Protein AF-W2L254-F1 (afdb_monomer)

InterPro domains:
  IPR059861 BZIP transcription factor, 1 C-terminal domain [PF27643] (78-134)

Structure (mmCIF, N/CA/C/O backbone):
data_AF-W2L254-F1
#
_entry.id   AF-W2L254-F1
#
loop_
_atom_site.group_PDB
_atom_site.id
_atom_site.type_symbol
_atom_site.label_atom_id
_atom_site.label_alt_id
_atom_site.label_comp_id
_atom_site.label_asym_id
_atom_site.label_entity_id
_atom_site.label_seq_id
_atom_site.pdbx_PDB_ins_code
_atom_site.Cartn_x
_atom_site.Cartn_y
_atom_site.Cartn_z
_atom_site.occupancy
_atom_site.B_iso_or_equiv
_atom_site.auth_seq_id
_atom_site.auth_comp_id
_atom_site.auth_asym_id
_atom_site.auth_atom_id
_atom_site.pdbx_PDB_model_num
ATOM 1 N N . MET A 1 1 ? 53.140 -20.163 -44.374 1.00 40.50 1 MET A N 1
ATOM 2 C CA . MET A 1 1 ? 52.565 -19.721 -45.664 1.00 40.50 1 MET A CA 1
ATOM 3 C C . MET A 1 1 ? 51.272 -18.976 -45.358 1.00 40.50 1 MET A C 1
ATOM 5 O O . MET A 1 1 ? 50.241 -19.612 -45.196 1.00 40.50 1 MET A O 1
ATOM 9 N N . SER A 1 2 ? 51.338 -17.6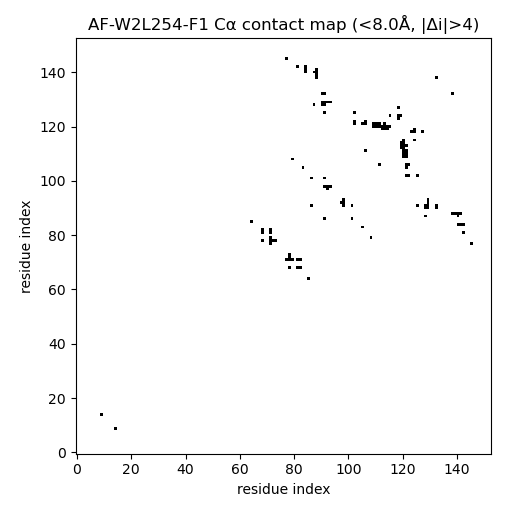56 -45.156 1.00 41.81 2 SER A N 1
ATOM 10 C CA . SER A 1 2 ? 50.147 -16.840 -44.872 1.00 41.81 2 SER A CA 1
ATOM 11 C C . SER A 1 2 ? 49.440 -16.499 -46.178 1.00 41.81 2 SER A C 1
ATOM 13 O O . SER A 1 2 ? 50.022 -15.830 -47.029 1.00 41.81 2 SER A O 1
ATOM 15 N N . GLN A 1 3 ? 48.205 -16.972 -46.344 1.00 43.88 3 GLN A N 1
ATOM 16 C CA . GLN A 1 3 ? 47.335 -16.572 -47.448 1.00 43.88 3 GLN A CA 1
ATOM 17 C C . GLN A 1 3 ? 46.950 -15.099 -47.268 1.00 43.88 3 GLN A C 1
ATOM 19 O O . GLN A 1 3 ? 46.304 -14.732 -46.287 1.00 43.88 3 GLN A O 1
ATOM 24 N N . GLN A 1 4 ? 47.380 -14.249 -48.200 1.00 45.53 4 GLN A N 1
ATOM 25 C CA . GLN A 1 4 ? 46.861 -12.889 -48.330 1.00 45.53 4 GLN A CA 1
ATOM 26 C C . GLN A 1 4 ? 45.387 -12.947 -48.766 1.00 45.53 4 GLN A C 1
ATOM 28 O O . GLN A 1 4 ? 45.035 -13.804 -49.579 1.00 45.53 4 GLN A O 1
ATOM 33 N N . PRO A 1 5 ? 44.521 -12.058 -48.251 1.00 51.56 5 PRO A N 1
ATOM 34 C CA . PRO A 1 5 ? 43.122 -12.020 -48.654 1.00 51.56 5 PRO A CA 1
ATOM 35 C C . PRO A 1 5 ? 43.015 -11.613 -50.133 1.00 51.56 5 PRO A C 1
ATOM 37 O O . PRO A 1 5 ? 43.617 -10.622 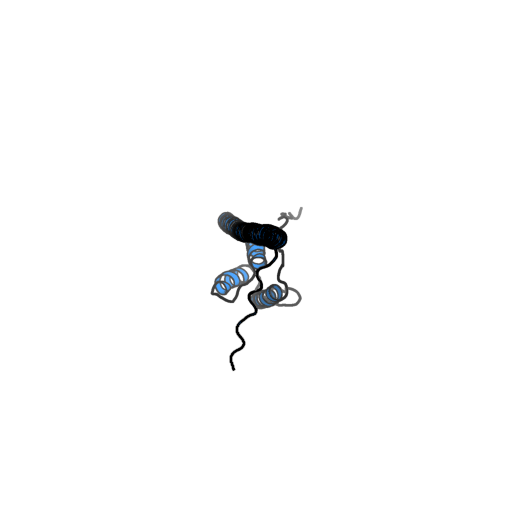-50.544 1.00 51.56 5 PRO A O 1
ATOM 40 N N . ASP A 1 6 ? 42.257 -12.387 -50.917 1.00 56.16 6 ASP A N 1
ATOM 41 C CA . ASP A 1 6 ? 41.958 -12.128 -52.333 1.00 56.16 6 ASP A CA 1
ATOM 42 C C . ASP A 1 6 ? 41.184 -10.804 -52.456 1.00 56.16 6 ASP A C 1
ATOM 44 O O . ASP A 1 6 ? 39.972 -10.732 -52.250 1.00 56.16 6 ASP A O 1
ATOM 48 N N . THR A 1 7 ? 41.909 -9.722 -52.731 1.00 54.69 7 THR A N 1
ATOM 49 C CA . THR A 1 7 ? 41.379 -8.372 -52.938 1.00 54.69 7 THR A CA 1
ATOM 50 C C . THR A 1 7 ? 40.989 -8.160 -54.400 1.00 54.69 7 THR A C 1
ATOM 52 O O . THR A 1 7 ? 41.455 -7.234 -55.065 1.00 54.69 7 THR A O 1
ATOM 55 N N . ARG A 1 8 ? 40.081 -8.989 -54.926 1.00 64.06 8 ARG A N 1
ATOM 56 C CA . ARG A 1 8 ? 39.374 -8.645 -56.168 1.00 64.06 8 ARG A CA 1
ATOM 57 C C . ARG A 1 8 ? 38.378 -7.528 -55.882 1.00 64.06 8 ARG A C 1
ATOM 59 O O . ARG A 1 8 ? 37.330 -7.756 -55.282 1.00 64.06 8 ARG A O 1
ATOM 66 N N . LYS A 1 9 ? 38.721 -6.310 -56.311 1.00 62.78 9 LYS A N 1
ATOM 67 C CA . LYS A 1 9 ? 37.780 -5.185 -56.370 1.00 62.78 9 LYS A CA 1
ATOM 68 C C . LYS A 1 9 ? 36.588 -5.582 -57.238 1.00 62.78 9 LYS A C 1
ATOM 70 O O . LYS A 1 9 ? 36.768 -6.179 -58.302 1.00 62.78 9 LYS A O 1
ATOM 75 N N . LEU A 1 10 ? 35.383 -5.305 -56.750 1.00 64.69 10 LEU A N 1
ATOM 76 C CA . LEU A 1 10 ? 34.160 -5.605 -57.486 1.00 64.69 10 LEU A CA 1
ATOM 77 C C . LEU A 1 10 ? 34.103 -4.687 -58.721 1.00 64.69 10 LEU A C 1
ATOM 79 O O . LEU A 1 10 ? 34.661 -3.587 -58.701 1.00 64.69 10 LEU A O 1
ATOM 83 N N . PRO A 1 11 ? 33.438 -5.098 -59.812 1.00 72.19 11 PRO A N 1
ATOM 84 C CA . PRO A 1 11 ? 33.173 -4.197 -60.925 1.00 72.19 11 PRO A CA 1
ATOM 85 C C . PRO A 1 11 ? 32.516 -2.912 -60.402 1.00 72.19 11 PRO A C 1
ATOM 87 O O . PRO A 1 11 ? 31.621 -2.972 -59.560 1.00 72.19 11 PRO A O 1
ATOM 90 N N . PHE A 1 12 ? 32.932 -1.750 -60.911 1.00 71.06 12 PHE A N 1
ATOM 91 C CA . PHE A 1 12 ? 32.471 -0.429 -60.452 1.00 71.06 12 PHE A CA 1
ATOM 92 C C . PHE A 1 12 ? 30.936 -0.306 -60.241 1.00 71.06 12 PHE A C 1
ATOM 94 O O . PHE A 1 12 ? 30.519 0.276 -59.237 1.00 71.06 12 PHE A O 1
ATOM 101 N N . PRO A 1 13 ? 30.061 -0.897 -61.088 1.00 79.44 13 PRO A N 1
ATOM 102 C CA . PRO A 1 13 ? 28.611 -0.881 -60.860 1.00 79.44 13 PRO A CA 1
ATOM 103 C C . PRO A 1 13 ? 28.146 -1.671 -59.623 1.00 79.44 13 PRO A C 1
ATOM 105 O O . PRO A 1 13 ? 27.159 -1.297 -58.984 1.00 79.44 13 PRO A O 1
ATOM 108 N N . ASP A 1 14 ? 28.836 -2.756 -59.276 1.00 82.06 14 ASP A N 1
ATOM 109 C CA . ASP A 1 14 ? 28.483 -3.629 -58.154 1.00 82.06 14 ASP A CA 1
ATOM 110 C C . ASP A 1 14 ? 28.996 -3.072 -56.821 1.00 82.06 14 ASP A C 1
ATOM 112 O O . ASP A 1 14 ? 28.304 -3.185 -55.807 1.00 82.06 14 ASP A O 1
ATOM 116 N N . GLU A 1 15 ? 30.134 -2.369 -56.826 1.00 82.19 15 GLU A N 1
ATOM 117 C CA . GLU A 1 15 ? 30.610 -1.591 -55.670 1.00 82.19 15 GLU A CA 1
ATOM 118 C C . GLU A 1 15 ? 29.615 -0.489 -55.283 1.00 82.19 15 GLU A C 1
ATOM 120 O O . GLU A 1 15 ? 29.293 -0.318 -54.104 1.00 82.19 15 GLU A O 1
ATOM 125 N N . ILE A 1 16 ? 29.057 0.222 -56.269 1.00 84.31 16 ILE A N 1
ATOM 126 C CA . ILE A 1 16 ? 28.046 1.261 -56.031 1.00 84.31 16 ILE A CA 1
ATOM 127 C C . ILE A 1 16 ? 26.783 0.654 -55.405 1.00 84.31 16 ILE A C 1
ATOM 129 O O . ILE A 1 16 ? 26.287 1.162 -54.395 1.00 84.31 16 ILE A O 1
ATOM 133 N N . LYS A 1 17 ? 26.280 -0.464 -55.946 1.00 90.38 17 LYS A N 1
ATOM 134 C CA . LYS A 1 17 ? 25.114 -1.169 -55.384 1.00 90.38 17 LYS A CA 1
ATOM 135 C C . LYS A 1 17 ? 25.376 -1.667 -53.961 1.00 90.38 17 LYS A C 1
ATOM 137 O O . LYS A 1 17 ? 24.511 -1.515 -53.094 1.00 90.38 17 LYS A O 1
ATOM 142 N N . ALA A 1 18 ? 26.557 -2.228 -53.702 1.00 88.75 18 ALA A N 1
ATOM 143 C CA . ALA A 1 18 ? 26.952 -2.698 -52.379 1.00 88.75 18 ALA A CA 1
ATOM 144 C C . ALA A 1 18 ? 27.015 -1.547 -51.362 1.00 88.75 18 ALA A C 1
ATOM 146 O O . ALA A 1 18 ? 26.466 -1.670 -50.263 1.00 88.75 18 ALA A O 1
ATOM 147 N N . ASN A 1 19 ? 27.584 -0.402 -51.747 1.00 91.50 19 ASN A N 1
ATOM 148 C CA . ASN A 1 19 ? 27.651 0.795 -50.907 1.00 91.50 19 ASN A CA 1
ATOM 149 C C . ASN A 1 19 ? 26.262 1.371 -50.593 1.00 91.50 19 ASN A C 1
ATOM 151 O O . ASN A 1 19 ? 25.975 1.691 -49.437 1.00 91.50 19 ASN A O 1
ATOM 155 N N . ILE A 1 20 ? 25.362 1.433 -51.580 1.00 92.31 20 ILE A N 1
ATOM 156 C CA . ILE A 1 20 ? 23.967 1.861 -51.372 1.00 92.31 20 ILE A CA 1
ATOM 157 C C . ILE A 1 20 ? 23.253 0.905 -50.404 1.00 92.31 20 ILE A C 1
ATOM 159 O O . ILE A 1 20 ? 22.595 1.337 -49.450 1.00 92.31 20 ILE A O 1
ATOM 163 N N . ALA A 1 21 ? 23.412 -0.407 -50.592 1.00 93.31 21 ALA A N 1
ATOM 164 C CA . ALA A 1 21 ? 22.821 -1.404 -49.706 1.00 93.31 21 ALA A CA 1
ATOM 165 C C . ALA A 1 21 ? 23.374 -1.304 -48.273 1.00 93.31 21 ALA A C 1
ATOM 167 O O . ALA A 1 21 ? 22.600 -1.399 -47.315 1.00 93.31 21 ALA A O 1
ATOM 168 N N . ALA A 1 22 ? 24.682 -1.087 -48.111 1.00 92.75 22 ALA A N 1
ATOM 169 C CA . ALA A 1 22 ? 25.327 -0.883 -46.816 1.00 92.75 22 ALA A CA 1
ATOM 170 C C . ALA A 1 22 ? 24.806 0.384 -46.117 1.00 92.75 22 ALA A C 1
ATOM 172 O O . ALA A 1 22 ? 24.428 0.324 -44.943 1.00 92.75 22 ALA A O 1
ATOM 173 N N . TYR A 1 23 ? 24.664 1.493 -46.850 1.00 94.81 23 TYR A N 1
ATOM 174 C CA . TYR A 1 23 ? 24.074 2.732 -46.340 1.00 94.81 23 TYR A CA 1
ATOM 175 C C . TYR A 1 23 ? 22.649 2.514 -45.805 1.00 94.81 23 TYR A C 1
ATOM 177 O O . TYR A 1 23 ? 22.326 2.905 -44.679 1.00 94.81 23 TYR A O 1
ATOM 185 N N . HIS A 1 24 ? 21.790 1.828 -46.568 1.00 95.69 24 HIS A N 1
ATOM 186 C CA . HIS A 1 24 ? 20.424 1.539 -46.125 1.00 95.69 24 HIS A CA 1
ATOM 187 C C . HIS A 1 24 ? 20.369 0.588 -44.924 1.00 95.69 24 HIS A C 1
ATOM 189 O O . HIS A 1 24 ? 19.511 0.763 -44.054 1.00 95.69 24 HIS A O 1
ATOM 195 N N . ARG A 1 25 ? 21.268 -0.404 -44.843 1.00 94.31 25 ARG A N 1
ATOM 196 C CA . ARG A 1 25 ? 21.377 -1.288 -43.669 1.00 94.31 25 ARG A CA 1
ATOM 197 C C . ARG A 1 25 ? 21.739 -0.493 -42.421 1.00 94.31 25 ARG A C 1
ATOM 199 O O . ARG A 1 25 ? 21.045 -0.619 -41.414 1.00 94.31 25 ARG A O 1
ATOM 206 N N . GLU A 1 26 ? 22.746 0.371 -42.506 1.00 95.25 26 GLU A N 1
ATOM 207 C CA . GLU A 1 26 ? 23.180 1.180 -41.366 1.00 95.25 26 GLU A CA 1
ATOM 208 C C . GLU A 1 26 ? 22.092 2.167 -40.924 1.00 95.25 26 GLU A C 1
ATOM 210 O O . GLU A 1 26 ? 21.818 2.320 -39.732 1.00 95.25 26 GLU A O 1
ATOM 215 N N . ARG A 1 27 ? 21.373 2.771 -41.877 1.00 96.31 27 ARG A N 1
ATOM 216 C CA . ARG A 1 27 ? 20.229 3.639 -41.573 1.00 96.31 27 ARG A CA 1
ATOM 217 C C . ARG A 1 27 ? 19.087 2.882 -40.891 1.00 96.31 27 ARG A C 1
ATOM 219 O O . ARG A 1 27 ? 18.539 3.378 -39.907 1.00 96.31 27 ARG A O 1
ATOM 226 N N . ARG A 1 28 ? 18.743 1.675 -41.360 1.00 96.25 28 ARG A N 1
ATOM 227 C CA . ARG A 1 28 ? 17.740 0.817 -40.701 1.00 96.25 28 ARG A CA 1
ATOM 228 C C . ARG A 1 28 ? 18.174 0.433 -39.290 1.00 96.25 28 ARG A C 1
ATOM 230 O O . ARG A 1 28 ? 17.353 0.515 -38.381 1.00 96.25 28 ARG A 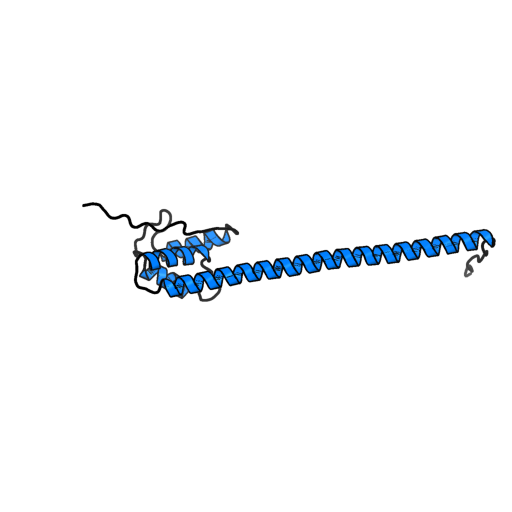O 1
ATOM 237 N N . ARG A 1 29 ? 19.452 0.096 -39.091 1.00 96.44 29 ARG A N 1
ATOM 238 C CA . ARG A 1 29 ? 20.017 -0.229 -37.774 1.00 96.44 29 ARG A CA 1
ATOM 239 C C . ARG A 1 29 ? 19.877 0.945 -36.803 1.00 96.44 29 ARG A C 1
ATOM 241 O O . ARG A 1 29 ? 19.335 0.770 -35.714 1.00 96.44 29 ARG A O 1
ATOM 248 N N . LYS A 1 30 ? 20.276 2.153 -37.221 1.00 97.06 30 LYS A N 1
ATOM 249 C CA . LYS A 1 30 ? 20.126 3.383 -36.422 1.00 97.06 30 LYS A CA 1
ATOM 250 C C . LYS A 1 30 ? 18.661 3.692 -36.110 1.00 97.06 30 LYS A C 1
ATOM 252 O O . LYS A 1 30 ? 18.336 4.008 -34.969 1.00 97.06 30 LYS A O 1
ATOM 257 N N . ASN A 1 31 ? 17.768 3.565 -37.091 1.00 96.38 31 ASN A N 1
ATOM 258 C CA . ASN A 1 31 ? 16.340 3.810 -36.886 1.00 96.38 31 ASN A CA 1
ATOM 259 C C . ASN A 1 31 ? 15.708 2.795 -35.929 1.00 96.38 31 ASN A C 1
ATOM 261 O O . ASN A 1 31 ? 14.968 3.198 -35.037 1.00 96.38 31 ASN A O 1
ATOM 265 N N . GLN A 1 32 ? 16.031 1.505 -36.057 1.00 97.00 32 GLN A N 1
ATOM 266 C CA . GLN A 1 32 ? 15.561 0.480 -35.123 1.00 97.00 32 GLN A CA 1
ATOM 267 C C . GLN A 1 32 ? 16.094 0.716 -33.709 1.00 97.00 32 GLN A C 1
ATOM 269 O O . GLN A 1 32 ? 15.327 0.618 -32.756 1.00 97.00 32 GLN A O 1
ATOM 274 N N . ALA A 1 33 ? 17.371 1.080 -33.559 1.00 96.94 33 ALA A N 1
ATOM 275 C CA . ALA A 1 33 ? 17.943 1.417 -32.257 1.00 96.94 33 ALA A CA 1
ATOM 276 C C . ALA A 1 33 ? 17.221 2.614 -31.614 1.00 96.94 33 ALA A C 1
ATOM 278 O O . ALA A 1 33 ? 16.836 2.546 -30.450 1.00 96.94 33 ALA A O 1
ATOM 279 N N . ARG A 1 34 ? 16.952 3.677 -32.387 1.00 96.75 34 ARG A N 1
ATOM 280 C CA . ARG A 1 34 ? 16.177 4.841 -31.921 1.00 96.75 34 ARG A CA 1
ATOM 281 C C . ARG A 1 34 ? 14.744 4.473 -31.549 1.00 96.75 34 ARG A C 1
ATOM 283 O O . ARG A 1 34 ? 14.247 4.952 -30.536 1.00 96.75 34 ARG A O 1
ATOM 290 N N . TYR A 1 35 ? 14.089 3.634 -32.350 1.00 97.12 35 TYR A N 1
ATOM 291 C CA . TYR A 1 35 ? 12.732 3.174 -32.071 1.00 97.12 35 TYR A CA 1
ATOM 292 C C . TYR A 1 35 ? 12.676 2.381 -30.761 1.00 97.12 35 TYR A C 1
ATOM 294 O O . TYR A 1 35 ? 11.880 2.721 -29.891 1.00 97.12 35 TYR A O 1
ATOM 302 N N . ARG A 1 36 ? 13.575 1.404 -30.570 1.00 96.88 36 ARG A N 1
ATOM 303 C CA . ARG A 1 36 ? 13.669 0.632 -29.318 1.00 96.88 36 ARG A CA 1
ATOM 304 C C . ARG A 1 36 ? 13.965 1.527 -28.119 1.00 96.88 36 ARG A C 1
ATOM 306 O O . ARG A 1 36 ? 13.305 1.398 -27.099 1.00 96.88 36 ARG A O 1
ATOM 313 N N . ALA A 1 37 ? 14.892 2.476 -28.254 1.00 97.38 37 ALA A N 1
ATOM 314 C CA . ALA A 1 37 ? 15.194 3.428 -27.187 1.00 97.38 37 ALA A CA 1
ATOM 315 C C . ALA A 1 37 ? 13.978 4.297 -26.821 1.00 97.38 37 ALA A C 1
ATOM 317 O O . ALA A 1 37 ? 13.728 4.532 -25.643 1.00 97.38 37 ALA A O 1
ATOM 318 N N . LYS A 1 38 ? 13.196 4.745 -27.813 1.00 97.19 38 LYS A N 1
ATOM 319 C CA . LYS A 1 38 ? 11.961 5.503 -27.573 1.00 97.19 38 LYS A CA 1
ATOM 320 C C . LYS A 1 38 ? 10.901 4.654 -26.865 1.00 97.19 38 LYS A C 1
ATOM 322 O O . LYS A 1 38 ? 10.250 5.157 -25.961 1.00 97.19 38 LYS A O 1
ATOM 327 N N . GLN A 1 39 ? 10.742 3.393 -27.269 1.00 97.06 39 GLN A N 1
ATOM 328 C CA . GLN A 1 39 ? 9.806 2.463 -26.629 1.00 97.06 39 GLN A CA 1
ATOM 329 C C . GLN A 1 39 ? 10.203 2.170 -25.179 1.00 97.06 39 GLN A C 1
ATOM 331 O O . GLN A 1 39 ? 9.360 2.272 -24.298 1.00 97.06 39 GLN A O 1
ATOM 336 N N . HIS A 1 40 ? 11.484 1.892 -24.919 1.00 97.19 40 HIS A N 1
ATOM 337 C CA . HIS A 1 40 ? 11.966 1.678 -23.555 1.00 97.19 40 HIS A CA 1
ATOM 338 C C . HIS A 1 40 ? 11.737 2.894 -22.663 1.00 97.19 40 HIS A C 1
ATOM 340 O O . HIS A 1 40 ? 11.209 2.726 -21.574 1.00 97.19 40 HIS A O 1
ATOM 346 N N . ARG A 1 41 ? 12.056 4.108 -23.136 1.00 97.38 41 ARG A N 1
ATOM 347 C CA . ARG A 1 41 ? 11.791 5.336 -22.368 1.00 97.38 41 ARG A CA 1
ATOM 348 C C . ARG A 1 41 ? 10.318 5.482 -22.013 1.00 97.38 41 ARG A C 1
ATOM 350 O O . ARG A 1 41 ? 10.012 5.688 -20.855 1.00 97.38 41 ARG A O 1
ATOM 357 N N . LEU A 1 42 ? 9.421 5.292 -22.983 1.00 97.12 42 LEU A N 1
ATOM 358 C CA . LEU A 1 42 ? 7.982 5.377 -22.731 1.00 97.12 42 LEU A CA 1
ATOM 359 C C . LEU A 1 42 ? 7.526 4.400 -21.638 1.00 97.12 42 LEU A C 1
ATOM 361 O O . LEU A 1 42 ? 6.754 4.787 -20.771 1.00 97.12 42 LEU A O 1
ATOM 365 N N . ILE A 1 43 ? 7.996 3.150 -21.681 1.00 97.12 43 ILE A N 1
ATOM 366 C CA . ILE A 1 43 ? 7.647 2.139 -20.673 1.00 97.12 43 ILE A CA 1
ATOM 367 C C . ILE A 1 43 ? 8.197 2.543 -19.304 1.00 97.12 43 ILE A C 1
ATOM 369 O O . ILE A 1 43 ? 7.444 2.568 -18.339 1.00 97.12 43 ILE A O 1
ATOM 373 N N . THR A 1 44 ? 9.476 2.915 -19.228 1.00 97.56 44 THR A N 1
ATOM 374 C CA . THR A 1 44 ? 10.116 3.322 -17.971 1.00 97.56 44 THR A CA 1
ATOM 375 C C . THR A 1 44 ? 9.448 4.553 -17.359 1.00 97.56 44 THR A C 1
ATOM 377 O O . THR A 1 44 ? 9.176 4.560 -16.163 1.00 97.56 44 THR A O 1
ATOM 380 N N . ASP A 1 45 ? 9.132 5.564 -18.169 1.00 97.12 45 ASP A N 1
ATOM 381 C CA . ASP A 1 45 ? 8.451 6.777 -17.710 1.00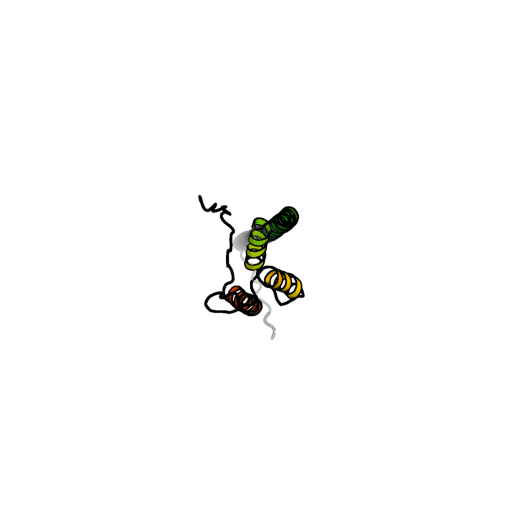 97.12 45 ASP A CA 1
ATOM 382 C C . ASP A 1 45 ? 7.039 6.441 -17.192 1.00 97.12 45 ASP A C 1
ATOM 384 O O . ASP A 1 45 ? 6.615 6.941 -16.151 1.00 97.12 45 ASP A O 1
ATOM 388 N N . GLN A 1 46 ? 6.321 5.542 -17.878 1.00 97.06 46 GLN A N 1
ATOM 389 C CA . GLN A 1 46 ? 4.991 5.098 -17.459 1.00 97.06 46 GLN A CA 1
ATOM 390 C C . GLN A 1 46 ? 5.028 4.289 -16.154 1.00 97.06 46 GLN A C 1
ATOM 392 O O . GLN A 1 46 ? 4.153 4.452 -15.303 1.00 97.06 46 GLN A O 1
ATOM 397 N N . GLU A 1 47 ? 6.016 3.410 -15.989 1.00 97.38 47 GLU A N 1
ATOM 398 C CA . GLU A 1 47 ? 6.223 2.628 -14.766 1.00 97.38 47 GLU A CA 1
ATOM 399 C C . GLU A 1 47 ? 6.584 3.526 -13.578 1.00 97.38 47 GLU A C 1
ATOM 401 O O . GLU A 1 47 ? 6.032 3.347 -12.489 1.00 97.38 47 GLU A O 1
ATOM 406 N N . ALA A 1 48 ? 7.448 4.523 -13.791 1.00 97.06 48 ALA A N 1
ATOM 407 C CA . ALA A 1 48 ? 7.790 5.518 -12.780 1.00 97.06 48 ALA A CA 1
ATOM 408 C C . ALA A 1 48 ? 6.551 6.313 -12.345 1.00 97.06 48 ALA A C 1
ATOM 410 O O . ALA A 1 48 ? 6.236 6.354 -11.158 1.00 97.06 48 ALA A O 1
ATOM 411 N N . TYR A 1 49 ? 5.782 6.837 -13.303 1.00 96.56 49 TYR A N 1
ATOM 412 C CA . TYR A 1 49 ? 4.568 7.601 -13.014 1.00 96.56 49 TYR A CA 1
ATOM 413 C C . TYR A 1 49 ? 3.493 6.769 -12.297 1.00 96.56 49 TYR A C 1
ATOM 415 O O . TYR A 1 49 ? 2.867 7.229 -11.345 1.00 96.56 49 TYR A O 1
ATOM 423 N N . ASN A 1 50 ? 3.298 5.509 -12.702 1.00 97.12 50 ASN A N 1
ATOM 424 C CA . ASN A 1 50 ? 2.396 4.601 -11.990 1.00 97.12 50 ASN A CA 1
ATOM 425 C C . ASN A 1 50 ? 2.858 4.350 -10.550 1.00 97.12 50 ASN A C 1
ATOM 427 O O . ASN A 1 50 ? 2.023 4.282 -9.649 1.00 97.12 50 ASN A O 1
ATOM 431 N N . SER A 1 51 ? 4.168 4.219 -10.332 1.00 93.56 51 SER A N 1
ATOM 432 C CA . SER A 1 51 ? 4.736 4.025 -8.995 1.00 93.56 51 SER A CA 1
ATOM 433 C C . SER A 1 51 ? 4.516 5.258 -8.112 1.00 93.56 51 SER A C 1
ATOM 435 O O . SER A 1 51 ? 4.113 5.114 -6.960 1.00 93.56 51 SER A O 1
ATOM 437 N N . GLU A 1 52 ? 4.704 6.464 -8.657 1.00 97.25 52 GLU A N 1
ATOM 438 C CA . GLU A 1 52 ? 4.420 7.733 -7.970 1.00 97.25 52 GLU A CA 1
ATOM 439 C C . GLU A 1 52 ? 2.939 7.851 -7.588 1.00 97.25 52 GLU A C 1
ATOM 441 O O . GLU A 1 52 ? 2.620 8.095 -6.426 1.00 97.25 52 GLU A O 1
ATOM 446 N N . LEU A 1 53 ? 2.021 7.588 -8.524 1.00 96.25 53 LEU A N 1
ATOM 447 C CA . LEU A 1 53 ? 0.581 7.619 -8.244 1.00 96.25 53 LEU A CA 1
ATOM 448 C C . LEU A 1 53 ? 0.173 6.607 -7.170 1.00 96.25 53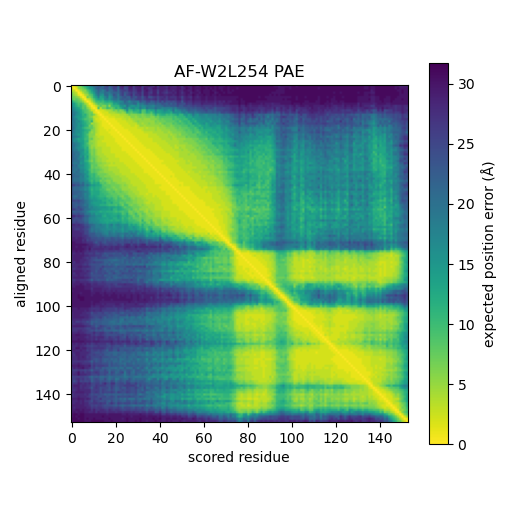 LEU A C 1
ATOM 450 O O . LEU A 1 53 ? -0.680 6.891 -6.328 1.00 96.25 53 LEU A O 1
ATOM 454 N N . GLN A 1 54 ? 0.760 5.410 -7.186 1.00 91.88 54 GLN A N 1
ATOM 455 C CA . GLN A 1 54 ? 0.501 4.408 -6.155 1.00 91.88 54 GLN A CA 1
ATOM 456 C C . GLN A 1 54 ? 0.967 4.885 -4.776 1.00 91.88 54 GLN A C 1
ATOM 458 O O . GLN A 1 54 ? 0.225 4.718 -3.805 1.00 91.88 54 GLN A O 1
ATOM 463 N N . GLN A 1 55 ? 2.145 5.509 -4.687 1.00 90.81 55 GLN A N 1
ATOM 464 C CA . GLN A 1 55 ? 2.638 6.108 -3.444 1.00 90.81 55 GLN A CA 1
ATOM 465 C C . GLN A 1 55 ? 1.715 7.235 -2.970 1.00 90.81 55 GLN A C 1
ATOM 467 O O . GLN A 1 55 ? 1.291 7.226 -1.816 1.00 90.81 55 GLN A O 1
ATOM 472 N N . GLU A 1 56 ? 1.306 8.135 -3.865 1.00 94.38 56 GLU A N 1
ATOM 473 C CA . GLU A 1 56 ? 0.395 9.235 -3.540 1.00 94.38 56 GLU A CA 1
ATOM 474 C C . GLU A 1 56 ? -0.960 8.725 -3.024 1.00 94.38 56 GLU A C 1
ATOM 476 O O . GLU A 1 56 ? -1.485 9.225 -2.027 1.00 94.38 56 GLU A O 1
ATOM 481 N N . ILE A 1 57 ? -1.519 7.677 -3.638 1.00 90.06 57 ILE A N 1
ATOM 482 C CA . ILE A 1 57 ? -2.755 7.041 -3.162 1.00 90.06 57 ILE A CA 1
ATOM 483 C C . ILE A 1 57 ? -2.582 6.501 -1.739 1.00 90.06 57 ILE A C 1
ATOM 485 O O . ILE A 1 57 ? -3.485 6.664 -0.913 1.00 90.06 57 ILE A O 1
ATOM 489 N N . VAL A 1 58 ? -1.458 5.843 -1.445 1.00 83.25 58 VAL A N 1
ATOM 490 C CA . VAL A 1 58 ? -1.164 5.325 -0.100 1.00 83.25 58 VAL A CA 1
ATOM 491 C C . VAL A 1 58 ? -1.048 6.477 0.899 1.00 83.25 58 VAL A C 1
ATOM 493 O O . VAL A 1 58 ? -1.691 6.434 1.949 1.00 83.25 58 VAL A O 1
ATOM 496 N N . GLU A 1 59 ? -0.325 7.542 0.556 1.00 85.88 59 GLU A N 1
ATOM 497 C CA . GLU A 1 59 ? -0.178 8.722 1.410 1.00 85.88 59 GLU A CA 1
ATOM 498 C C . GLU A 1 59 ? -1.508 9.426 1.686 1.00 85.88 59 GLU A C 1
ATOM 500 O O . GLU A 1 59 ? -1.798 9.786 2.827 1.00 85.88 59 GLU A O 1
ATOM 505 N N . LEU A 1 60 ? -2.337 9.633 0.661 1.00 88.19 60 LEU A N 1
ATOM 506 C CA . LEU A 1 60 ? -3.641 10.281 0.808 1.00 88.19 60 LEU A CA 1
ATOM 507 C C . LEU A 1 60 ? -4.595 9.440 1.657 1.00 88.19 60 LEU A C 1
ATOM 509 O O . LEU A 1 60 ? -5.350 9.989 2.462 1.00 88.19 60 LEU A O 1
ATOM 513 N N . ARG A 1 61 ? -4.549 8.110 1.516 1.00 81.50 61 ARG A N 1
ATOM 514 C CA . ARG A 1 61 ? -5.303 7.197 2.387 1.00 81.50 61 ARG A CA 1
ATOM 515 C C . ARG A 1 61 ? -4.845 7.326 3.833 1.00 81.50 61 ARG A C 1
ATOM 517 O O . ARG A 1 61 ? -5.692 7.518 4.700 1.00 81.50 61 ARG A O 1
ATOM 524 N N . TRP A 1 62 ? -3.536 7.323 4.073 1.00 78.69 62 TRP A N 1
ATOM 525 C CA . TRP A 1 62 ? -2.983 7.492 5.413 1.00 78.69 62 TRP A CA 1
ATOM 526 C C . TRP A 1 62 ? -3.351 8.852 6.024 1.00 78.69 62 TRP A C 1
ATOM 528 O O . TRP A 1 62 ? -3.863 8.908 7.137 1.00 78.69 62 TRP A O 1
ATOM 538 N N . LYS A 1 63 ? -3.212 9.955 5.274 1.00 76.88 63 LYS A N 1
ATOM 539 C CA . LYS A 1 63 ? -3.627 11.300 5.720 1.00 76.88 63 LYS A CA 1
ATOM 540 C C . LYS A 1 63 ? -5.106 11.344 6.096 1.00 76.88 63 LYS A C 1
ATOM 542 O O . LYS A 1 63 ? -5.456 11.880 7.144 1.00 76.88 63 LYS A O 1
ATOM 547 N N . ARG A 1 64 ? -5.979 10.768 5.262 1.00 80.50 64 ARG A N 1
ATOM 548 C CA . ARG A 1 64 ? -7.413 10.665 5.561 1.00 80.50 64 ARG A CA 1
ATOM 549 C C . ARG A 1 64 ? -7.649 9.902 6.862 1.00 80.50 64 ARG A C 1
ATOM 551 O O . ARG A 1 64 ? -8.524 10.280 7.628 1.00 80.50 64 ARG A O 1
ATOM 558 N N . GLU A 1 65 ? -6.910 8.828 7.091 1.00 71.62 65 GLU A N 1
ATOM 559 C CA . GLU A 1 65 ? -7.050 7.991 8.281 1.00 71.62 65 GLU A CA 1
ATOM 560 C C . GLU A 1 65 ? -6.628 8.712 9.547 1.00 71.62 65 GLU A C 1
ATOM 562 O O . GLU A 1 65 ? -7.410 8.755 10.491 1.00 71.62 65 GLU A O 1
ATOM 567 N N . THR A 1 66 ? -5.465 9.355 9.531 1.00 70.69 66 THR A N 1
ATOM 568 C CA . THR A 1 66 ? -4.985 10.182 10.641 1.00 70.69 66 THR A CA 1
ATOM 569 C C . THR A 1 66 ? -5.974 11.301 10.969 1.00 70.69 66 THR A C 1
ATOM 571 O O . THR A 1 66 ? -6.310 11.504 12.131 1.00 70.69 66 THR A O 1
ATOM 574 N N . LEU A 1 67 ? -6.516 11.980 9.951 1.00 71.12 67 LEU A N 1
ATOM 575 C CA . LEU A 1 67 ? -7.538 13.009 10.156 1.00 71.12 67 LEU A CA 1
ATOM 576 C C . LEU A 1 67 ? -8.832 12.433 10.740 1.00 71.12 67 LEU A C 1
ATOM 578 O O . LEU A 1 67 ? -9.434 13.055 11.609 1.00 71.12 67 LEU A O 1
ATOM 582 N N . MET A 1 68 ? -9.269 11.257 10.278 1.00 66.44 68 MET A N 1
ATOM 583 C CA . MET A 1 68 ? -10.445 10.590 10.841 1.00 66.44 68 MET A CA 1
ATOM 584 C C . MET A 1 68 ? -10.204 10.242 12.308 1.00 66.44 68 MET A C 1
ATOM 586 O O . MET A 1 68 ? -11.053 10.601 13.112 1.00 66.44 68 MET A O 1
ATOM 590 N N . LEU A 1 69 ? -9.046 9.660 12.649 1.00 65.00 69 LEU A N 1
ATOM 591 C CA . LEU A 1 69 ? -8.612 9.362 14.022 1.00 65.00 69 LEU A CA 1
ATOM 592 C C . LEU A 1 69 ? -8.653 10.610 14.918 1.00 65.00 69 LEU A C 1
ATOM 594 O O . LEU A 1 69 ? -9.273 10.570 15.982 1.00 65.00 69 LEU A O 1
ATOM 598 N N . ASP A 1 70 ? -8.083 11.730 14.464 1.00 61.75 70 ASP A N 1
ATOM 599 C CA . ASP A 1 70 ? -8.097 13.006 15.192 1.00 61.75 70 ASP A CA 1
ATOM 600 C C . ASP A 1 70 ? -9.518 13.556 15.398 1.00 61.75 70 ASP A C 1
ATOM 602 O O . ASP A 1 70 ? -9.842 14.062 16.474 1.00 61.75 70 ASP A O 1
ATOM 606 N N . ILE A 1 71 ? -10.399 13.424 14.399 1.00 58.34 71 ILE A N 1
ATOM 607 C CA . ILE A 1 71 ? -11.812 13.823 14.502 1.00 58.34 71 ILE A CA 1
ATOM 608 C C . ILE A 1 71 ? -12.568 12.913 15.484 1.00 58.34 71 ILE A C 1
ATOM 610 O O . ILE A 1 71 ? -13.415 13.395 16.243 1.00 58.34 71 ILE A O 1
ATOM 614 N N . THR A 1 72 ? -12.256 11.614 15.502 1.00 53.00 72 THR A N 1
ATOM 615 C CA . THR A 1 72 ? -12.846 10.626 16.417 1.00 53.00 72 THR A CA 1
ATOM 616 C C . THR A 1 72 ? -12.272 10.654 17.825 1.00 53.00 72 THR A C 1
ATOM 618 O O . THR A 1 72 ? -12.846 10.038 18.706 1.00 53.00 72 THR A O 1
ATOM 621 N N . ARG A 1 73 ? -11.251 11.453 18.135 1.00 54.62 73 ARG A N 1
ATOM 622 C CA . ARG A 1 73 ? -10.731 11.616 19.508 1.00 54.62 73 ARG A CA 1
ATOM 623 C C . ARG A 1 73 ? -11.722 12.263 20.505 1.00 54.62 73 ARG A C 1
ATOM 625 O O . ARG A 1 73 ? -11.346 12.632 21.612 1.00 54.62 73 ARG A O 1
ATOM 632 N N . ARG A 1 74 ? -12.986 12.434 20.103 1.00 55.03 74 ARG A N 1
ATOM 633 C CA . ARG A 1 74 ? -14.132 12.785 20.947 1.00 55.03 74 ARG A CA 1
ATOM 634 C C . ARG A 1 74 ? -14.765 11.489 21.465 1.00 55.03 74 ARG A C 1
ATOM 636 O O . ARG A 1 74 ? -15.300 10.728 20.660 1.00 55.03 74 ARG A O 1
ATOM 643 N N . ASP A 1 75 ? -14.716 11.280 22.780 1.00 64.62 75 ASP A N 1
ATOM 644 C CA . ASP A 1 75 ? -15.189 10.096 23.521 1.00 64.62 75 ASP A CA 1
ATOM 645 C C . ASP A 1 75 ? -16.612 9.654 23.127 1.00 64.62 75 ASP A C 1
ATOM 647 O O . ASP A 1 75 ? -17.612 10.035 23.734 1.00 64.62 75 ASP A O 1
ATOM 651 N N . SER A 1 76 ? -16.728 8.852 22.070 1.00 76.81 76 SER A N 1
ATOM 652 C CA . SER A 1 76 ? -18.005 8.355 21.564 1.00 76.81 76 SER A CA 1
ATOM 653 C C . SER A 1 76 ? -17.867 6.914 21.098 1.00 76.81 76 SER A C 1
ATOM 655 O O . SER A 1 76 ? -16.821 6.493 20.612 1.00 76.81 76 SER A O 1
ATOM 657 N N . VAL A 1 77 ? -18.951 6.145 21.191 1.00 78.19 77 VAL A N 1
ATOM 658 C CA . VAL A 1 77 ? -18.983 4.757 20.698 1.00 78.19 77 VAL A CA 1
ATOM 659 C C . VAL A 1 77 ? -18.654 4.691 19.198 1.00 78.19 77 VAL A C 1
ATOM 661 O O . VAL A 1 77 ? -18.016 3.749 18.734 1.00 78.19 77 VAL A O 1
ATOM 664 N N . TRP A 1 78 ? -19.008 5.734 18.441 1.00 80.56 78 TRP A N 1
ATOM 665 C CA . TRP A 1 78 ? -18.668 5.871 17.024 1.00 80.56 78 TRP A CA 1
ATOM 666 C C . TRP A 1 78 ? -17.168 5.970 16.781 1.00 80.56 78 TRP A C 1
ATOM 668 O O . TRP A 1 78 ? -16.670 5.373 15.830 1.00 80.56 78 TRP A O 1
ATOM 678 N N . ALA A 1 79 ? -16.453 6.684 17.649 1.00 78.38 79 ALA A N 1
ATOM 679 C CA . ALA A 1 79 ? -15.005 6.779 17.585 1.00 78.38 79 ALA A CA 1
ATOM 680 C C . ALA A 1 79 ? -14.340 5.418 17.744 1.00 78.38 79 ALA A C 1
ATOM 682 O O . ALA A 1 79 ? -13.550 5.015 16.894 1.00 78.38 79 ALA A O 1
ATOM 683 N N . VAL A 1 80 ? -14.754 4.677 18.773 1.00 80.88 80 VAL A N 1
ATOM 684 C CA . VAL A 1 80 ? -14.260 3.323 19.036 1.00 80.88 80 VAL A CA 1
ATOM 685 C C . VAL A 1 80 ? -14.546 2.398 17.852 1.00 80.88 80 VAL A C 1
ATOM 687 O O . VAL A 1 80 ? -13.668 1.648 17.432 1.00 80.88 80 VAL A O 1
ATOM 690 N N . ALA A 1 81 ? -15.742 2.479 17.258 1.00 82.81 81 ALA A N 1
ATOM 691 C CA . ALA A 1 81 ? -16.092 1.679 16.088 1.00 82.81 81 ALA A CA 1
ATOM 692 C C . ALA A 1 81 ? -15.219 2.020 14.865 1.00 82.81 81 ALA A C 1
ATOM 694 O O . ALA A 1 81 ? -14.701 1.119 14.206 1.00 82.81 81 ALA A O 1
ATOM 695 N N . VAL A 1 82 ? -15.013 3.304 14.559 1.00 81.81 82 VAL A N 1
ATOM 696 C CA . VAL A 1 82 ? -14.145 3.740 13.447 1.00 81.81 82 VAL A CA 1
ATOM 697 C C . VAL A 1 82 ? -12.698 3.293 13.660 1.00 81.81 82 VAL A C 1
ATOM 699 O O . VAL A 1 82 ? -12.046 2.828 12.717 1.00 81.81 82 VAL A O 1
ATOM 702 N N . GLU A 1 83 ? -12.199 3.409 14.887 1.00 79.75 83 GLU A N 1
ATOM 703 C CA . GLU A 1 83 ? -10.837 3.024 15.240 1.00 79.75 83 GLU A CA 1
ATOM 704 C C . GLU A 1 83 ? -10.652 1.504 15.159 1.00 79.75 83 GLU A C 1
ATOM 706 O O . GLU A 1 83 ? -9.692 1.046 14.538 1.00 79.75 83 GLU A O 1
ATOM 711 N N . TYR A 1 84 ? -11.639 0.717 15.604 1.00 82.50 84 TYR A N 1
ATOM 712 C CA . TYR A 1 84 ? -11.683 -0.731 15.383 1.00 82.50 84 TYR A CA 1
ATOM 713 C C . TYR A 1 84 ? -11.493 -1.082 13.897 1.00 82.50 84 TYR A C 1
ATOM 715 O O . TYR A 1 84 ? -10.568 -1.815 13.546 1.00 82.50 84 TYR A O 1
ATOM 723 N N . PHE A 1 85 ? -12.297 -0.519 12.986 1.00 81.12 85 PHE A N 1
ATOM 724 C CA . PHE A 1 85 ? -12.159 -0.820 11.552 1.00 81.12 85 PHE A CA 1
ATOM 725 C C . PHE A 1 85 ? -10.815 -0.368 10.972 1.00 81.12 85 PHE A C 1
ATOM 727 O O . PHE A 1 85 ? -10.297 -1.009 10.054 1.00 81.12 85 PHE A O 1
ATOM 734 N N . SER A 1 86 ? -10.243 0.719 11.492 1.00 77.88 86 SER A N 1
ATOM 735 C CA . SER A 1 86 ? -8.937 1.224 11.060 1.00 77.88 86 SER A CA 1
ATOM 736 C C . SER A 1 86 ? -7.813 0.258 11.435 1.00 77.88 86 SER A C 1
ATOM 738 O O . SER A 1 86 ? -7.007 -0.087 10.571 1.00 77.88 86 SER A O 1
ATOM 740 N N . VAL A 1 87 ? -7.831 -0.267 12.665 1.00 79.12 87 VAL A N 1
ATOM 741 C CA . VAL A 1 87 ? -6.876 -1.271 13.156 1.00 79.12 87 VAL A CA 1
ATOM 742 C C . VAL A 1 87 ? -6.850 -2.515 12.270 1.00 79.12 87 VAL A C 1
ATOM 744 O O . VAL A 1 87 ? -5.785 -2.964 11.845 1.00 79.12 87 VAL A O 1
ATOM 747 N N . PHE A 1 88 ? -8.017 -3.072 11.947 1.00 80.12 88 PHE A N 1
ATOM 748 C CA . PHE A 1 88 ? -8.068 -4.288 11.137 1.00 80.12 88 PHE A CA 1
ATOM 749 C C . PHE A 1 88 ? -7.736 -4.020 9.663 1.00 80.12 88 PHE A C 1
ATOM 751 O O . PHE A 1 88 ? -7.089 -4.84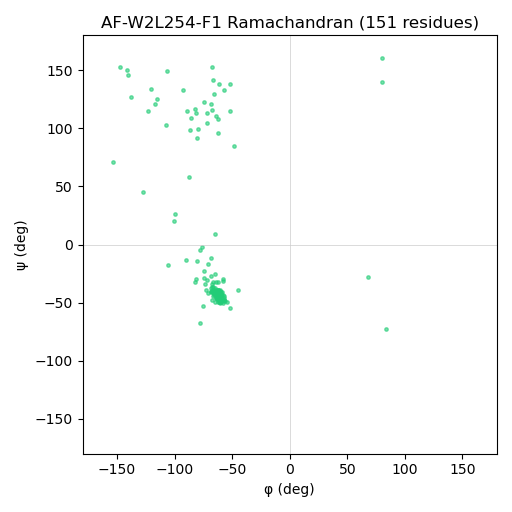8 9.022 1.00 80.12 88 PHE A O 1
ATOM 758 N N . ARG A 1 89 ? -8.109 -2.854 9.121 1.00 77.81 89 ARG A N 1
ATOM 759 C CA . ARG A 1 89 ? -7.836 -2.499 7.721 1.00 77.81 89 ARG A CA 1
ATOM 760 C C . ARG A 1 89 ? -6.357 -2.268 7.423 1.00 77.81 89 ARG A C 1
ATOM 762 O O . ARG A 1 89 ? -5.913 -2.674 6.355 1.00 77.81 89 ARG A O 1
ATOM 769 N N . LEU A 1 90 ? -5.622 -1.606 8.319 1.00 69.06 90 LEU A N 1
ATOM 770 C CA . LEU A 1 90 ? -4.205 -1.296 8.095 1.00 69.06 90 LEU A CA 1
ATOM 771 C C . LEU A 1 90 ? -3.316 -2.550 8.166 1.00 69.06 90 LEU A C 1
ATOM 773 O O . LEU A 1 90 ? -2.192 -2.546 7.676 1.00 69.06 90 LEU A O 1
ATOM 777 N N . GLY A 1 91 ? -3.849 -3.635 8.735 1.00 65.12 91 GLY A N 1
ATOM 778 C CA . GLY A 1 91 ? -3.090 -4.829 9.064 1.00 65.12 91 GLY A CA 1
ATOM 779 C C . GLY A 1 91 ? -2.322 -4.634 10.369 1.00 65.12 91 GLY A C 1
ATOM 780 O O . GLY A 1 91 ? -1.773 -3.573 10.653 1.00 65.12 91 GLY A O 1
ATOM 781 N N . LEU A 1 92 ? -2.291 -5.677 11.197 1.00 65.25 92 LEU A N 1
ATOM 782 C CA . LEU A 1 92 ? -1.448 -5.674 12.388 1.00 65.25 92 LEU A CA 1
ATOM 783 C C . LEU A 1 92 ? -0.023 -6.031 11.966 1.00 65.25 92 LEU A C 1
ATOM 785 O O . LEU A 1 92 ? 0.335 -7.206 11.894 1.00 65.25 92 LEU A O 1
ATOM 789 N N . ASP A 1 93 ? 0.793 -5.026 11.662 1.00 56.12 93 ASP A N 1
ATOM 790 C CA . ASP A 1 93 ? 2.207 -5.250 11.373 1.00 56.12 93 ASP A CA 1
ATOM 791 C C . ASP A 1 93 ? 3.000 -5.408 12.676 1.00 56.12 93 ASP A C 1
ATOM 793 O O . ASP A 1 93 ? 3.383 -4.456 13.356 1.00 56.12 93 ASP A O 1
ATOM 797 N N . THR A 1 94 ? 3.269 -6.662 13.044 1.00 51.91 94 THR A N 1
ATOM 798 C CA . THR A 1 94 ? 4.044 -6.997 14.251 1.00 51.91 94 THR A CA 1
ATOM 799 C C . THR A 1 94 ? 5.549 -6.772 14.094 1.00 51.91 94 THR A C 1
ATOM 801 O O . THR A 1 94 ? 6.298 -7.031 15.031 1.00 51.91 94 THR A O 1
ATOM 804 N N . ALA A 1 95 ? 6.017 -6.351 12.915 1.00 48.34 95 ALA A N 1
ATOM 805 C CA . ALA A 1 95 ? 7.440 -6.309 12.579 1.00 48.34 95 ALA A CA 1
ATOM 806 C C . ALA A 1 95 ? 8.189 -5.081 13.132 1.00 48.34 95 ALA A C 1
ATOM 808 O O . ALA A 1 95 ? 9.416 -5.100 13.167 1.00 48.34 95 ALA A O 1
ATOM 809 N N . GLY A 1 96 ? 7.496 -4.037 13.603 1.00 45.69 96 GLY A N 1
ATOM 810 C CA . GLY A 1 96 ? 8.161 -2.801 14.029 1.00 45.69 96 GLY A CA 1
ATOM 811 C C . GLY A 1 96 ? 7.393 -2.001 15.072 1.00 45.69 96 GLY A C 1
ATOM 812 O O . GLY A 1 96 ? 6.866 -0.948 14.750 1.00 45.69 96 GLY A O 1
ATOM 813 N N . GLY A 1 97 ? 7.315 -2.482 16.318 1.00 45.22 97 GLY A N 1
ATOM 814 C CA . GLY A 1 97 ? 6.932 -1.686 17.502 1.00 45.22 97 GLY A CA 1
ATOM 815 C C . GLY A 1 97 ? 5.482 -1.171 17.596 1.00 45.22 97 GLY A C 1
ATOM 816 O O . GLY A 1 97 ? 4.968 -1.062 18.701 1.00 45.22 97 GLY A O 1
ATOM 817 N N . ALA A 1 98 ? 4.780 -0.943 16.483 1.00 47.12 98 ALA A N 1
ATOM 818 C CA . ALA A 1 98 ? 3.395 -0.454 16.410 1.00 47.12 98 ALA A CA 1
ATOM 819 C C . ALA A 1 98 ? 2.347 -1.463 16.929 1.00 47.12 98 ALA A C 1
ATOM 821 O O . ALA A 1 98 ? 1.183 -1.128 17.155 1.00 47.12 98 ALA A O 1
ATOM 822 N N . CYS A 1 99 ? 2.767 -2.712 17.154 1.00 55.03 99 CYS A N 1
ATOM 823 C CA . CYS A 1 99 ? 1.925 -3.765 17.708 1.00 55.03 99 CYS A CA 1
ATOM 824 C C . CYS A 1 99 ? 1.485 -3.485 19.154 1.00 55.03 99 CYS A C 1
ATOM 826 O O . CYS A 1 99 ? 0.453 -4.008 19.564 1.00 55.03 99 CYS A O 1
ATOM 828 N N . THR A 1 100 ? 2.233 -2.698 19.935 1.00 58.59 100 THR A N 1
ATOM 829 C CA . THR A 1 100 ? 1.883 -2.446 21.343 1.00 58.59 100 THR A CA 1
ATOM 830 C C . THR A 1 100 ? 0.712 -1.478 21.461 1.00 58.59 100 THR A C 1
ATOM 832 O O . THR A 1 100 ? -0.307 -1.849 22.028 1.00 58.59 100 THR A O 1
ATOM 835 N N . THR A 1 101 ? 0.786 -0.309 20.820 1.00 64.88 101 THR A N 1
ATOM 836 C CA . THR A 1 101 ? -0.272 0.717 20.877 1.00 64.88 101 THR A CA 1
ATOM 837 C C . THR A 1 101 ? -1.607 0.206 20.340 1.00 64.88 101 THR A C 1
ATOM 839 O O . THR A 1 101 ? -2.656 0.455 20.929 1.00 64.88 101 THR A O 1
ATOM 842 N N . THR A 1 102 ? -1.568 -0.574 19.259 1.00 73.69 102 THR A N 1
ATOM 843 C CA . THR A 1 102 ? -2.774 -1.144 18.654 1.00 73.69 102 THR A CA 1
ATOM 844 C C . THR A 1 102 ? -3.388 -2.243 19.521 1.00 73.69 102 THR A C 1
ATOM 846 O O . THR A 1 102 ? -4.603 -2.300 19.698 1.00 73.69 102 THR A O 1
ATOM 849 N N . LEU A 1 103 ? -2.561 -3.121 20.096 1.00 81.44 103 LEU A N 1
ATOM 850 C CA . LEU A 1 103 ? -3.042 -4.164 20.998 1.00 81.44 103 LEU A CA 1
ATOM 851 C C . LEU A 1 103 ? -3.578 -3.579 22.311 1.00 81.44 103 LEU A C 1
ATOM 853 O O . LEU A 1 103 ? -4.547 -4.105 22.853 1.00 81.44 103 LEU A O 1
ATOM 857 N N . ASP A 1 104 ? -2.986 -2.492 22.801 1.00 83.06 104 ASP A N 1
ATOM 858 C CA . ASP A 1 104 ? -3.455 -1.781 23.989 1.00 83.06 104 ASP A CA 1
ATOM 859 C C . ASP A 1 104 ? -4.819 -1.126 23.743 1.00 83.06 104 ASP A C 1
ATOM 861 O O . ASP A 1 104 ? -5.704 -1.253 24.587 1.00 83.06 104 ASP A O 1
ATOM 865 N N . PHE A 1 105 ? -5.047 -0.548 22.556 1.00 82.75 105 PHE A N 1
ATOM 866 C CA . PHE A 1 105 ? -6.381 -0.101 22.140 1.00 82.75 105 PHE A CA 1
ATOM 867 C C . PHE A 1 105 ? -7.397 -1.253 22.147 1.00 82.75 105 PHE A C 1
ATOM 869 O O . PHE A 1 105 ? -8.472 -1.127 22.737 1.00 82.75 105 PHE A O 1
ATOM 876 N N . LEU A 1 106 ? -7.060 -2.401 21.544 1.00 86.38 106 LEU A N 1
ATOM 877 C CA . LEU A 1 106 ? -7.959 -3.563 21.519 1.00 86.38 106 LEU A CA 1
ATOM 878 C C . LEU A 1 106 ? -8.268 -4.063 22.936 1.00 86.38 106 LEU A C 1
ATOM 880 O O . LEU A 1 106 ? -9.407 -4.393 23.235 1.00 86.38 106 LEU A O 1
ATOM 884 N N . ARG A 1 107 ? -7.280 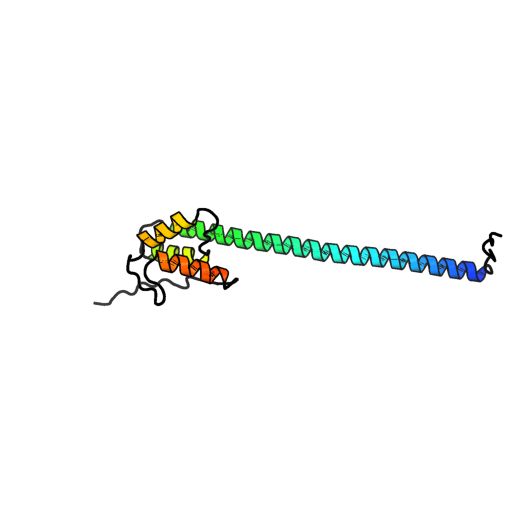-4.086 23.835 1.00 88.00 107 ARG A N 1
ATOM 885 C CA . ARG A 1 107 ? -7.480 -4.469 25.244 1.00 88.00 107 ARG A CA 1
ATOM 886 C C . ARG A 1 107 ? -8.336 -3.473 26.018 1.00 88.00 107 ARG A C 1
ATOM 888 O O . ARG A 1 107 ? -9.084 -3.892 26.889 1.00 88.00 107 ARG A O 1
ATOM 895 N N . ALA A 1 108 ? -8.198 -2.181 25.733 1.00 86.56 108 ALA A N 1
ATOM 896 C CA . ALA A 1 108 ? -8.955 -1.134 26.409 1.00 86.56 108 ALA A CA 1
ATOM 897 C C . ALA A 1 108 ? -10.421 -1.081 25.954 1.00 86.56 108 ALA A C 1
ATOM 899 O O . ALA A 1 108 ? -11.285 -0.672 26.724 1.00 86.56 108 ALA A O 1
ATOM 900 N N . THR A 1 109 ? -10.699 -1.480 24.711 1.00 86.19 109 THR A N 1
ATOM 901 C CA . THR A 1 109 ? -12.026 -1.340 24.091 1.00 86.19 109 THR A CA 1
ATOM 902 C C . THR A 1 109 ? -12.809 -2.645 23.980 1.00 86.19 109 THR A C 1
ATOM 904 O O . THR A 1 109 ? -14.026 -2.603 23.808 1.00 86.19 109 THR A O 1
ATOM 907 N N . MET A 1 110 ? -12.152 -3.802 24.093 1.00 87.88 110 MET A N 1
ATOM 908 C CA . MET A 1 110 ? -12.796 -5.115 24.016 1.00 87.88 110 MET A CA 1
ATOM 909 C C . MET A 1 110 ? -12.894 -5.790 25.375 1.00 87.88 110 MET A C 1
ATOM 911 O O . MET A 1 110 ? -12.009 -5.671 26.221 1.00 87.88 110 MET A O 1
ATOM 915 N N . ALA A 1 111 ? -13.942 -6.595 25.534 1.00 89.88 111 ALA A N 1
ATOM 916 C CA . ALA A 1 111 ? -14.069 -7.481 26.676 1.00 89.88 111 ALA A CA 1
ATOM 917 C C . ALA A 1 111 ? -12.900 -8.497 26.707 1.00 89.88 111 ALA A C 1
ATOM 919 O O . ALA A 1 111 ? -12.530 -9.038 25.655 1.00 89.88 111 ALA A O 1
ATOM 920 N N . PRO A 1 112 ? -12.299 -8.785 27.879 1.00 88.56 112 PRO A N 1
ATOM 921 C CA . PRO A 1 112 ? -11.214 -9.765 27.995 1.00 88.56 112 PRO A CA 1
ATOM 922 C C . PRO A 1 112 ? -11.603 -11.167 27.506 1.00 88.56 112 PRO A C 1
ATOM 924 O O . PRO A 1 112 ? -10.755 -11.907 27.009 1.00 88.56 112 PRO A O 1
ATOM 927 N N . ASP A 1 113 ? -12.885 -11.495 27.636 1.00 90.44 113 ASP A N 1
ATOM 928 C CA . ASP A 1 113 ? -13.556 -12.739 27.276 1.00 90.44 113 ASP A CA 1
ATOM 929 C C . ASP A 1 113 ? -14.322 -12.655 25.946 1.00 90.44 113 ASP A C 1
ATOM 931 O O . ASP A 1 113 ? -15.211 -13.461 25.687 1.00 90.44 113 ASP A O 1
ATOM 935 N N . LEU A 1 114 ? -13.978 -11.690 25.085 1.00 89.75 114 LEU A N 1
ATOM 936 C CA . LEU A 1 114 ? -14.561 -11.569 23.750 1.00 89.75 114 LEU A CA 1
ATOM 937 C C . LEU A 1 114 ? -14.456 -12.897 22.984 1.00 89.75 114 LEU A C 1
ATOM 939 O O . LEU A 1 114 ? -13.360 -13.317 22.608 1.00 89.75 114 LEU A O 1
ATOM 943 N N . ASP A 1 115 ? -15.595 -13.508 22.681 1.00 91.00 115 ASP A N 1
ATOM 944 C CA . ASP A 1 115 ? -15.671 -14.651 21.780 1.00 91.00 115 ASP A CA 1
ATOM 945 C C . ASP A 1 115 ? -15.779 -14.162 20.327 1.00 91.00 115 ASP A C 1
ATOM 947 O O . ASP A 1 115 ? -16.797 -13.608 19.910 1.00 91.00 115 ASP A O 1
ATOM 951 N N . ALA A 1 116 ? -14.707 -14.343 19.552 1.00 84.75 116 ALA A N 1
ATOM 952 C CA . ALA A 1 116 ? -14.671 -14.056 18.118 1.00 84.75 116 ALA A CA 1
ATOM 953 C C . ALA A 1 116 ? -14.843 -15.337 17.272 1.00 84.75 116 ALA A C 1
ATOM 955 O O . ALA A 1 116 ? -14.356 -15.423 16.140 1.00 84.75 116 ALA A O 1
ATOM 956 N N . GLY A 1 117 ? -15.504 -16.355 17.829 1.00 87.44 117 GLY A N 1
ATOM 957 C CA . GLY A 1 117 ? -15.836 -17.627 17.196 1.00 87.44 117 GLY A CA 1
ATOM 958 C C . GLY A 1 117 ? -14.688 -18.628 17.249 1.00 87.44 117 GLY A C 1
ATOM 959 O O . GLY A 1 117 ? -14.735 -19.616 17.974 1.00 87.44 117 GLY A O 1
ATOM 960 N N . THR A 1 118 ? -13.639 -18.406 16.457 1.00 84.94 118 THR A N 1
ATOM 961 C CA . THR A 1 118 ? -12.470 -19.308 16.419 1.00 84.94 118 THR A CA 1
ATOM 962 C C . THR A 1 118 ? -11.385 -18.936 17.421 1.00 84.94 118 THR A C 1
ATOM 964 O O . THR A 1 118 ? -10.470 -19.726 17.657 1.00 84.94 118 THR A O 1
ATOM 967 N N . VAL A 1 119 ? -11.458 -17.739 18.005 1.00 89.56 119 VAL A N 1
ATOM 968 C CA . VAL A 1 119 ? -10.467 -17.214 18.945 1.00 89.56 119 VAL A CA 1
ATOM 969 C C . VAL A 1 119 ? -11.137 -16.452 20.079 1.00 89.56 119 VAL A C 1
ATOM 971 O O . VAL A 1 119 ? -12.136 -15.771 19.874 1.00 89.56 119 VAL A O 1
ATOM 974 N N . PHE A 1 120 ? -10.541 -16.548 21.268 1.00 91.94 120 PHE A N 1
ATOM 975 C CA . PHE A 1 120 ? -11.062 -15.959 22.496 1.00 91.94 120 PHE A CA 1
ATOM 976 C 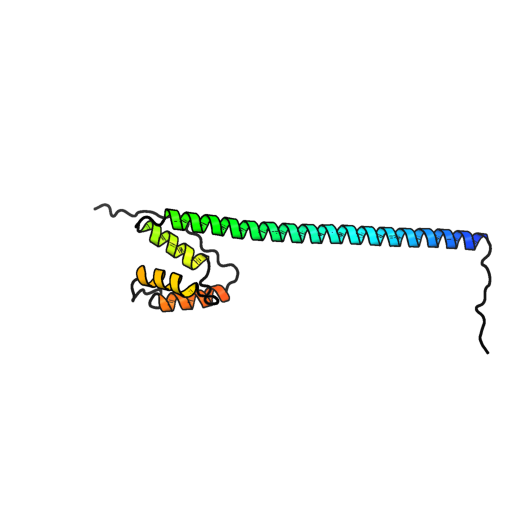C . PHE A 1 120 ? -10.129 -14.867 23.030 1.00 91.94 120 PHE A C 1
ATOM 978 O O . PHE A 1 120 ? -8.931 -15.091 23.248 1.00 91.94 120 PHE A O 1
ATOM 985 N N . GLY A 1 121 ? -10.690 -13.683 23.239 1.00 90.75 121 GLY A N 1
ATOM 986 C CA . GLY A 1 121 ? -10.029 -12.495 23.753 1.00 90.75 121 GLY A CA 1
ATOM 987 C C . GLY A 1 121 ? -9.215 -11.704 22.712 1.00 90.75 121 GLY A C 1
ATOM 988 O O . GLY A 1 121 ? -8.769 -12.236 21.684 1.00 90.75 121 GLY A O 1
ATOM 989 N N . PRO A 1 122 ? -8.931 -10.418 22.998 1.00 88.88 122 PRO A N 1
ATOM 990 C CA . PRO A 1 122 ? -8.296 -9.486 22.058 1.00 88.88 122 PRO A CA 1
ATOM 991 C C . PRO A 1 122 ? -6.885 -9.915 21.632 1.00 88.88 122 PRO A C 1
ATOM 993 O O . PRO A 1 122 ? -6.479 -9.707 20.490 1.00 88.88 122 PRO A O 1
ATOM 996 N N . ASN A 1 123 ? -6.132 -10.579 22.517 1.00 88.56 123 ASN A N 1
ATOM 997 C CA . ASN A 1 123 ? -4.785 -11.062 22.198 1.00 88.56 123 ASN A CA 1
ATOM 998 C C . ASN A 1 123 ? -4.801 -12.191 21.153 1.00 88.56 123 ASN A C 1
ATOM 1000 O O . ASN A 1 123 ? -3.933 -12.239 20.279 1.00 88.56 123 ASN A O 1
ATOM 1004 N N . ALA A 1 124 ? -5.749 -13.128 21.263 1.00 89.44 124 ALA A N 1
ATOM 1005 C CA . ALA A 1 124 ? -5.865 -14.230 20.314 1.00 89.44 124 ALA A CA 1
ATOM 1006 C C . ALA A 1 124 ? -6.403 -13.732 18.968 1.00 89.44 124 ALA A C 1
ATOM 1008 O O . ALA A 1 124 ? -5.874 -14.122 17.927 1.00 89.44 124 ALA A O 1
ATOM 1009 N N . LEU A 1 125 ? -7.363 -12.801 19.001 1.00 89.19 125 LEU A N 1
ATOM 1010 C CA . LEU A 1 125 ? -7.878 -12.119 17.816 1.00 89.19 125 LEU A CA 1
ATOM 1011 C C . LEU A 1 125 ? -6.775 -11.385 17.046 1.00 89.19 125 LEU A C 1
ATOM 1013 O O . LEU A 1 125 ? -6.617 -11.610 15.847 1.00 89.19 125 LEU A O 1
ATOM 1017 N N . ALA A 1 126 ? -5.966 -10.575 17.734 1.00 86.38 126 ALA A N 1
ATOM 1018 C CA . ALA A 1 126 ? -4.856 -9.851 17.122 1.00 86.38 126 ALA A CA 1
ATOM 1019 C C . ALA A 1 126 ? -3.856 -10.800 16.442 1.00 86.38 126 ALA A C 1
ATOM 1021 O O . ALA A 1 126 ? -3.504 -10.605 15.281 1.00 86.38 126 ALA A O 1
ATOM 1022 N N . ARG A 1 127 ? -3.442 -11.879 17.123 1.00 86.81 127 ARG A N 1
ATOM 1023 C CA . ARG A 1 127 ? -2.538 -12.884 16.533 1.00 86.81 127 ARG A CA 1
ATOM 1024 C C . ARG A 1 127 ? -3.141 -13.552 15.303 1.00 86.81 127 ARG A C 1
ATOM 1026 O O . ARG A 1 127 ? -2.450 -13.696 14.300 1.00 86.81 127 ARG A O 1
ATOM 1033 N N . ASN A 1 128 ? -4.410 -13.947 15.371 1.00 87.31 128 ASN A N 1
ATOM 1034 C CA . ASN A 1 128 ? -5.108 -14.548 14.239 1.00 87.31 128 ASN A CA 1
ATOM 1035 C C . ASN A 1 128 ? -5.148 -13.599 13.036 1.00 87.31 128 ASN A C 1
ATOM 1037 O O . ASN A 1 128 ? -4.894 -14.016 11.908 1.00 87.31 128 ASN A O 1
ATOM 1041 N N . TRP A 1 129 ? -5.382 -12.310 13.283 1.00 86.50 129 TRP A N 1
ATOM 1042 C CA . TRP A 1 129 ? -5.413 -11.307 12.228 1.00 86.50 129 TRP A CA 1
ATOM 1043 C C . TRP A 1 129 ? -4.070 -11.157 11.504 1.00 86.50 129 TRP A C 1
ATOM 1045 O O . TRP A 1 129 ? -4.052 -11.073 10.282 1.00 86.50 129 TRP A O 1
ATOM 1055 N N . VAL A 1 130 ? -2.943 -11.227 12.223 1.00 83.56 130 VAL A N 1
ATOM 1056 C CA . VAL A 1 130 ? -1.595 -11.225 11.618 1.00 83.56 130 VAL A CA 1
ATOM 1057 C C . VAL A 1 130 ? -1.407 -12.403 10.657 1.00 83.56 130 VAL A C 1
ATOM 1059 O O . VAL A 1 130 ? -0.836 -12.249 9.578 1.00 83.56 130 VAL A O 1
ATOM 1062 N N . TYR A 1 131 ? -1.874 -13.598 11.027 1.00 84.25 131 TYR A N 1
ATOM 1063 C CA . TYR A 1 131 ? -1.812 -14.762 10.137 1.00 84.25 131 TYR A CA 1
ATOM 1064 C C . TYR A 1 131 ? -2.726 -14.595 8.924 1.00 84.25 131 TYR A C 1
ATOM 1066 O O . TYR A 1 131 ? -2.333 -14.930 7.804 1.00 84.25 131 TYR A O 1
ATOM 1074 N N . PHE A 1 132 ? -3.920 -14.045 9.137 1.00 82.94 132 PHE A N 1
ATOM 1075 C CA . PHE A 1 132 ? -4.885 -13.785 8.079 1.00 82.94 132 PHE A CA 1
ATOM 1076 C C . PHE A 1 132 ? -4.326 -12.799 7.041 1.00 82.94 132 PHE A C 1
ATOM 1078 O O . PHE A 1 132 ? -4.291 -13.119 5.854 1.00 82.94 132 PHE A O 1
ATOM 1085 N N . THR A 1 133 ? -3.779 -11.657 7.467 1.00 80.00 133 THR A N 1
ATOM 1086 C CA . THR A 1 133 ? -3.229 -10.639 6.553 1.00 80.00 133 THR A CA 1
ATOM 1087 C C . THR A 1 133 ? -1.965 -11.073 5.826 1.00 80.00 133 THR A C 1
ATOM 1089 O O . THR A 1 133 ? -1.721 -10.644 4.703 1.00 80.00 133 THR A O 1
ATOM 1092 N N . ARG A 1 134 ? -1.178 -11.984 6.406 1.00 80.62 134 ARG A N 1
ATOM 1093 C CA . ARG A 1 134 ? -0.056 -12.618 5.695 1.00 80.62 134 ARG A CA 1
ATOM 1094 C C . ARG A 1 134 ? -0.514 -13.619 4.638 1.00 80.62 134 ARG A C 1
ATOM 1096 O O . ARG A 1 134 ? 0.179 -13.810 3.641 1.00 80.62 134 ARG A O 1
ATOM 1103 N N . SER A 1 135 ? -1.654 -14.267 4.866 1.00 84.50 135 SER A N 1
ATOM 1104 C CA . SER A 1 135 ? -2.189 -15.299 3.973 1.00 84.50 135 SER A CA 1
ATOM 1105 C C . SER A 1 135 ? -2.934 -14.705 2.775 1.00 84.50 135 SER A C 1
ATOM 1107 O O . SER A 1 135 ? -2.920 -15.295 1.696 1.00 84.50 135 SER A O 1
ATOM 1109 N N . PHE A 1 136 ? -3.538 -13.524 2.931 1.00 81.50 136 PHE A N 1
ATOM 1110 C CA . PHE A 1 136 ? -4.297 -12.846 1.879 1.00 81.50 136 PHE A CA 1
ATOM 1111 C C . PHE A 1 136 ? -3.731 -11.445 1.619 1.00 81.50 136 PHE A C 1
ATOM 1113 O O . PHE A 1 136 ? -3.801 -10.574 2.480 1.00 81.50 136 PHE A O 1
ATOM 1120 N N . ARG A 1 137 ? -3.191 -11.216 0.414 1.00 70.19 137 ARG A N 1
ATOM 1121 C CA . ARG A 1 137 ? -2.458 -9.979 0.077 1.00 70.19 137 ARG A CA 1
ATOM 1122 C C . ARG A 1 137 ? -3.332 -8.738 -0.128 1.00 70.19 137 ARG A C 1
ATOM 1124 O O . ARG A 1 137 ? -2.834 -7.636 0.041 1.00 70.19 137 ARG A O 1
ATOM 1131 N N . ASP A 1 138 ? -4.615 -8.913 -0.442 1.00 71.62 138 ASP A N 1
ATOM 1132 C CA . ASP A 1 138 ? -5.505 -7.819 -0.863 1.00 71.62 138 ASP A CA 1
ATOM 1133 C C . ASP A 1 138 ? -6.797 -7.761 -0.035 1.00 71.62 138 ASP A C 1
ATOM 1135 O O . ASP A 1 138 ? -7.905 -7.636 -0.565 1.00 71.62 138 ASP A O 1
ATOM 1139 N N . ILE A 1 139 ? -6.682 -7.880 1.289 1.00 75.50 139 ILE A N 1
ATOM 1140 C CA . ILE A 1 139 ? -7.846 -7.758 2.172 1.00 75.50 139 ILE A CA 1
ATOM 1141 C C . ILE A 1 139 ? -8.341 -6.313 2.154 1.00 75.50 139 ILE A C 1
ATOM 1143 O O . ILE A 1 139 ? -7.636 -5.383 2.541 1.00 75.50 139 ILE A O 1
ATOM 1147 N N . GLN A 1 140 ? -9.596 -6.125 1.749 1.00 76.69 140 GLN A N 1
ATOM 1148 C CA . GLN A 1 140 ? -10.263 -4.830 1.807 1.00 76.69 140 GLN A CA 1
ATOM 1149 C C . GLN A 1 140 ? -11.313 -4.831 2.910 1.00 76.69 140 GLN A C 1
ATOM 1151 O O . GLN A 1 140 ? -12.418 -5.334 2.732 1.00 76.69 140 GLN A O 1
ATOM 1156 N N . ILE A 1 141 ? -10.983 -4.205 4.036 1.00 80.06 141 ILE A N 1
ATOM 1157 C CA . ILE A 1 141 ? -11.971 -3.842 5.052 1.00 80.06 141 ILE A CA 1
ATOM 1158 C C . ILE A 1 141 ? -12.447 -2.426 4.761 1.00 80.06 141 ILE A C 1
ATOM 1160 O O . ILE A 1 141 ? -11.643 -1.532 4.507 1.00 80.06 141 ILE A O 1
ATOM 1164 N N . ARG A 1 142 ? -13.761 -2.206 4.779 1.00 80.75 142 ARG A N 1
ATOM 1165 C CA . ARG A 1 142 ? -14.356 -0.874 4.649 1.00 80.75 142 ARG A CA 1
ATOM 1166 C C . ARG A 1 142 ? -15.495 -0.741 5.642 1.00 80.75 142 ARG A C 1
ATOM 1168 O O . ARG A 1 142 ? -16.411 -1.556 5.640 1.00 80.75 142 ARG A O 1
ATOM 1175 N N . LEU A 1 143 ? -15.449 0.315 6.446 1.00 81.94 143 LEU A N 1
ATOM 1176 C CA . LEU A 1 143 ? -16.603 0.746 7.220 1.00 81.94 143 LEU A CA 1
ATOM 1177 C C . LEU A 1 143 ? -17.620 1.362 6.253 1.00 81.94 143 LEU A C 1
ATOM 1179 O O . LEU A 1 143 ? -17.329 2.375 5.619 1.00 81.94 143 LEU A O 1
ATOM 1183 N N . GLY A 1 144 ? -18.771 0.710 6.096 1.00 82.62 144 GLY A N 1
ATOM 1184 C CA . GLY A 1 144 ? -19.830 1.163 5.194 1.00 82.62 144 GLY A CA 1
ATOM 1185 C C . GLY A 1 144 ? -20.642 2.310 5.792 1.00 82.62 144 GLY A C 1
ATOM 1186 O O . GLY A 1 144 ? -20.591 3.435 5.302 1.00 82.62 144 GLY A O 1
ATOM 1187 N N . ARG A 1 145 ? -21.390 2.017 6.859 1.00 82.12 145 ARG A N 1
ATOM 1188 C CA . ARG A 1 145 ? -22.223 2.974 7.595 1.00 82.12 145 ARG A CA 1
ATOM 1189 C C . ARG A 1 145 ? -22.262 2.590 9.071 1.00 82.12 145 ARG A C 1
ATOM 1191 O O . ARG A 1 145 ? -22.097 1.421 9.407 1.00 82.12 145 ARG A O 1
ATOM 1198 N N . LEU A 1 146 ? -22.466 3.585 9.922 1.00 82.06 146 LEU A N 1
ATOM 1199 C CA . LEU A 1 146 ? -22.693 3.432 11.351 1.00 82.06 146 LEU A CA 1
ATOM 1200 C C . LEU A 1 146 ? -24.098 3.959 11.655 1.00 82.06 146 LEU A C 1
ATOM 1202 O O . LEU A 1 146 ? -24.381 5.117 11.355 1.00 82.06 146 LEU A O 1
ATOM 1206 N N . ASP A 1 147 ? -24.960 3.104 12.207 1.00 82.44 147 ASP A N 1
ATOM 1207 C CA . ASP A 1 147 ? -26.358 3.426 12.507 1.00 82.44 147 ASP A CA 1
ATOM 1208 C C . ASP A 1 147 ? -26.641 3.274 13.993 1.00 82.44 147 ASP A C 1
ATOM 1210 O O . ASP A 1 147 ? -26.279 2.264 14.600 1.00 82.44 147 ASP A O 1
ATOM 1214 N N . GLN A 1 148 ? -27.314 4.267 14.577 1.00 80.19 148 GLN A N 1
ATOM 1215 C CA . GLN A 1 148 ? -27.819 4.152 15.938 1.00 80.19 148 GLN A CA 1
ATOM 1216 C C . GLN A 1 148 ? -29.131 3.386 15.902 1.00 80.19 148 GLN A C 1
ATOM 1218 O O . GLN A 1 148 ? -30.127 3.875 15.371 1.00 80.19 148 GLN A O 1
ATOM 1223 N N . ILE A 1 149 ? -29.139 2.190 16.477 1.00 78.69 149 ILE A N 1
ATOM 1224 C CA . ILE A 1 149 ? -30.380 1.467 16.717 1.00 78.69 149 ILE A CA 1
ATOM 1225 C C . ILE A 1 149 ? -30.890 1.966 18.069 1.00 78.69 149 ILE A C 1
ATOM 1227 O O . ILE A 1 149 ? -30.373 1.566 19.109 1.00 78.69 149 ILE A O 1
ATOM 1231 N N . SER A 1 150 ? -31.832 2.912 18.071 1.00 71.56 150 SER A N 1
ATOM 1232 C CA . SER A 1 150 ? -32.579 3.214 19.291 1.00 71.56 150 SER A CA 1
ATOM 1233 C C . SER A 1 150 ? -33.583 2.090 19.514 1.00 71.56 150 SER A C 1
ATOM 1235 O O . SER A 1 150 ? -34.420 1.834 18.647 1.00 71.56 150 SER A O 1
ATOM 1237 N N . GLU A 1 151 ? -33.521 1.423 20.663 1.00 65.31 151 GLU A N 1
ATOM 1238 C CA . GLU A 1 151 ? -34.662 0.641 21.130 1.00 65.31 151 GLU A CA 1
ATOM 1239 C C . GLU A 1 151 ? -35.815 1.623 21.356 1.00 65.31 151 GLU A C 1
ATOM 1241 O O . GLU A 1 151 ? -35.775 2.458 22.260 1.00 65.31 151 GLU A O 1
ATOM 1246 N N . ASN A 1 152 ? -36.821 1.580 20.482 1.00 53.53 152 ASN A N 1
ATOM 1247 C CA . ASN A 1 152 ? -38.101 2.201 20.785 1.00 53.53 152 ASN A CA 1
ATOM 1248 C C . ASN A 1 152 ? -38.676 1.433 21.985 1.00 53.53 152 ASN A C 1
ATOM 1250 O O . ASN A 1 152 ? -38.974 0.246 21.845 1.00 53.53 152 ASN A O 1
ATOM 1254 N N . SER A 1 153 ? -38.730 2.098 23.147 1.00 43.44 153 SER A N 1
ATOM 1255 C CA . SER A 1 153 ? -39.328 1.593 24.395 1.00 43.44 153 SER A CA 1
ATOM 1256 C C . SER A 1 153 ? -40.781 1.162 24.236 1.00 43.44 153 SER A C 1
ATOM 1258 O O . SER A 1 153 ? -41.500 1.795 23.428 1.00 43.44 153 SER A O 1
#

Organism: Phytophthora nicotianae (NCBI:txid4792)

Sequence (153 aa):
MSQQPDTRKLPFPDEIKANIAAYHRERRRKNQARYRAKQHRLITDQEAYNSELQQEIVELRWKRETLMLDITRRDSVWAVAVEYFSVFRLGLDTAGGACTTTLDFLRATMAPDLDAGTVFGPNALARNWVYFTRSFRDIQIRLGRLDQISENS

Foldseek 3Di:
DDDDPPPDDDPPVVVVVVVVVVVVVVVVVVVVVVVVVVVVVVVVVVVVVVVVVVVVVVVVVVVVLVVLLVVLPPPDPVSLVSLVLVLLQVFQDPPDPPNVVSLVSQQVNDDQQDCPPVAGGSVRVNVVSNVVCVVDPDDDGDDDDDDDDDDPD

Mean predicted aligned error: 14.26 Å

Radius of gyration: 33.61 Å; Cα contacts (8 Å, |Δi|>4): 68; chains: 1; bounding box: 92×34×89 Å

Solvent-accessible surface area (backbone atoms only — not comparable to full-atom values): 9216 Å² total; per-residue (Å²): 137,86,83,74,81,86,80,75,76,63,60,73,74,55,47,52,53,51,50,5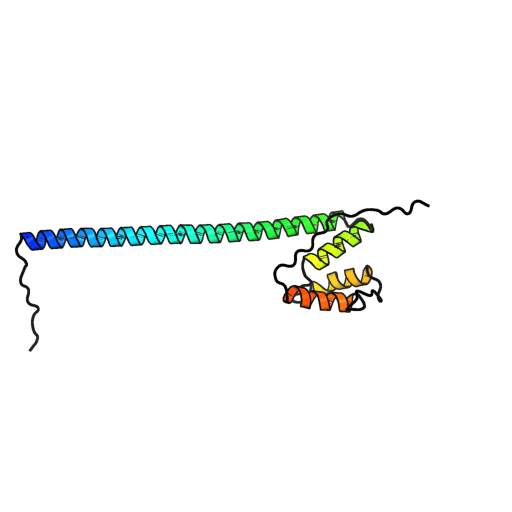4,52,50,53,52,49,53,50,49,52,53,49,50,53,51,50,52,53,52,52,50,49,53,51,54,54,50,54,51,52,52,51,52,53,53,51,50,53,52,51,53,50,50,52,53,48,55,52,48,52,64,67,34,73,54,99,43,74,64,27,54,52,54,48,52,53,48,52,64,44,74,47,64,57,73,87,67,77,56,46,54,66,55,50,51,49,41,56,76,75,43,56,77,77,37,75,69,85,89,36,62,13,50,70,46,44,53,54,51,46,37,54,50,53,72,73,40,92,81,74,82,67,74,89,85,82,88,80,88,82,75,82,82,127

pLDDT: mean 79.99, std 14.98, range [40.5, 97.56]

Secondary structure (DSSP, 8-state):
--------PPPHHHHHHHHHHHHHHHHHHHHHHHHHHHHHHHHHHHHHHHHHHHHHHHHHHHHHHHHHHHHH-SS-HHHHHHHHHHHHHH---TTSSTHHHHHHHHHHHS-TT-B-SSSBSHHHHHHHHHHHHHH-TT---------------